Protein AF-A0A7S2UXN4-F1 (afdb_monomer_lite)

pLDDT: mean 75.41, std 18.81, range [36.0, 98.31]

Sequence (136 aa):
DRKCTDVLMLLVLLCCWGVMTYLGWEALERGKPEFLIYQPDYKGRACGYDSGVKDKPLLYYIDSSGTGVCLDKCPEETDLSQFICTEEEDGPTECNMEYKSVPIMGQCVFVEASVIKDFYFGYRAREHTGWFRIII

Foldseek 3Di:
DCVVVVVVVVVVVVVVVVVVVVVVVCCVVPPDCLCVQFPAALVRDGACPDPVRVLFQEWEAQALVRHTDGHNDADQDFAQPDFPDDDDPDDDDPTHTRAHFDDDSSYTHHPDVVVVCVSVVVVVVVVPVPDDDDDD

Radius of gyration: 22.88 Å; chains: 1; bounding box: 48×44×66 Å

Secondary structure (DSSP, 8-state):
--HHHHHHHHHHHHHHHHHHHHHHHHHHHH--GGGGTSPBPTTS-BTTTSTTTTT--EEEE-STTS-EEEESS--SS-EEEEE-----TTS---PPEE--EEEETTEEEE--HHHHHHHHHHHHHHHTTS------

Structure (mmCIF, N/CA/C/O backbone):
data_AF-A0A7S2UXN4-F1
#
_entry.id   AF-A0A7S2UXN4-F1
#
loop_
_atom_site.group_PDB
_atom_site.id
_atom_site.type_symbol
_atom_site.label_atom_id
_atom_site.label_alt_id
_atom_site.label_comp_id
_atom_site.label_asym_id
_atom_site.label_entity_id
_atom_site.label_seq_id
_atom_site.pdbx_PDB_ins_code
_atom_site.Cartn_x
_atom_site.Cartn_y
_atom_site.Cartn_z
_atom_site.occupancy
_atom_site.B_iso_or_equiv
_atom_site.auth_seq_id
_atom_site.auth_comp_id
_atom_site.auth_asym_id
_atom_site.auth_atom_id
_atom_site.pdbx_PDB_model_num
ATOM 1 N N . ASP A 1 1 ? 31.343 16.194 -37.777 1.00 54.94 1 ASP A N 1
ATOM 2 C CA . ASP A 1 1 ? 29.992 15.631 -37.977 1.00 54.94 1 ASP A CA 1
ATOM 3 C C . ASP A 1 1 ? 29.394 15.083 -36.693 1.00 54.94 1 ASP A C 1
ATOM 5 O O . ASP A 1 1 ? 30.036 14.282 -36.033 1.00 54.94 1 ASP A O 1
ATOM 9 N N . ARG A 1 2 ? 28.175 15.515 -36.335 1.00 64.75 2 ARG A N 1
ATOM 10 C CA . ARG A 1 2 ? 27.385 14.998 -35.192 1.00 64.75 2 ARG A CA 1
ATOM 11 C C . ARG A 1 2 ? 26.224 14.084 -35.628 1.00 64.75 2 ARG A C 1
ATOM 13 O O . ARG A 1 2 ? 25.420 13.672 -34.805 1.00 64.75 2 ARG A O 1
ATOM 20 N N . LYS A 1 3 ? 26.131 13.774 -36.926 1.00 60.31 3 LYS A N 1
ATOM 21 C CA . LYS A 1 3 ? 24.962 13.121 -37.538 1.00 60.31 3 LYS A CA 1
ATOM 22 C C . LYS A 1 3 ? 24.816 11.631 -37.193 1.00 60.31 3 LYS A C 1
ATOM 24 O O . LYS A 1 3 ? 23.698 11.137 -37.172 1.00 60.31 3 LYS A O 1
ATOM 29 N N . CYS A 1 4 ? 25.908 10.921 -36.891 1.00 69.25 4 CYS A N 1
ATOM 30 C CA . CYS A 1 4 ? 25.833 9.494 -36.537 1.00 69.25 4 CYS A CA 1
ATOM 31 C C . CYS A 1 4 ? 25.396 9.234 -35.088 1.00 69.25 4 CYS A C 1
ATOM 33 O O . CYS A 1 4 ? 24.775 8.211 -34.821 1.00 69.25 4 CYS A O 1
ATOM 35 N N . THR A 1 5 ? 25.696 10.135 -34.148 1.00 81.19 5 THR A N 1
ATOM 36 C CA . THR A 1 5 ? 25.330 9.942 -32.732 1.00 81.19 5 THR A CA 1
ATOM 37 C C . THR A 1 5 ? 23.828 10.115 -32.498 1.00 81.19 5 THR A C 1
ATOM 39 O O . THR A 1 5 ? 23.271 9.473 -31.613 1.00 81.19 5 THR A O 1
ATOM 42 N N . ASP A 1 6 ? 23.169 10.933 -33.320 1.00 86.44 6 ASP A N 1
ATOM 43 C CA . ASP A 1 6 ? 21.740 11.243 -33.208 1.00 86.44 6 ASP A CA 1
ATOM 44 C C . ASP A 1 6 ? 20.858 10.007 -33.475 1.00 86.44 6 ASP A C 1
ATOM 46 O O . ASP A 1 6 ? 19.973 9.672 -32.691 1.00 86.44 6 ASP A O 1
ATOM 50 N N . VAL A 1 7 ? 21.183 9.229 -34.517 1.00 89.81 7 VAL A N 1
ATOM 51 C CA . VAL A 1 7 ? 20.442 8.002 -34.871 1.00 89.81 7 VAL A CA 1
ATOM 52 C C . VAL A 1 7 ? 20.599 6.914 -33.806 1.00 89.81 7 VAL A C 1
ATOM 54 O O . VAL A 1 7 ? 19.625 6.251 -33.455 1.00 89.81 7 VAL A O 1
ATOM 57 N N . LEU A 1 8 ? 21.809 6.737 -33.262 1.00 88.88 8 LEU A N 1
ATOM 58 C CA . LEU A 1 8 ? 22.046 5.756 -32.201 1.00 88.88 8 LEU A CA 1
ATOM 59 C C . LEU A 1 8 ? 21.247 6.112 -30.941 1.00 88.88 8 LEU A C 1
ATOM 61 O O . LEU A 1 8 ? 20.603 5.242 -30.359 1.00 88.88 8 LEU A O 1
ATOM 65 N N . MET A 1 9 ? 21.240 7.388 -30.546 1.00 92.69 9 MET A N 1
ATOM 66 C CA . MET A 1 9 ? 20.482 7.846 -29.378 1.00 92.69 9 MET A CA 1
ATOM 67 C C . MET A 1 9 ? 18.968 7.731 -29.581 1.00 92.69 9 MET A C 1
ATOM 69 O O . MET A 1 9 ? 18.260 7.359 -28.646 1.00 92.69 9 MET A O 1
ATOM 73 N N . LEU A 1 10 ? 18.472 7.955 -30.801 1.00 93.94 10 LEU A N 1
ATOM 74 C CA . LEU A 1 10 ? 17.067 7.736 -31.143 1.00 93.94 10 LEU A CA 1
ATOM 75 C C . LEU A 1 10 ? 16.664 6.258 -31.008 1.00 93.94 10 LEU A C 1
ATOM 77 O O . LEU A 1 10 ? 15.606 5.967 -30.455 1.00 93.94 10 LEU A O 1
ATOM 81 N N . LEU A 1 11 ? 17.507 5.314 -31.442 1.00 94.94 11 LEU A N 1
ATOM 82 C CA . LEU A 1 11 ? 17.235 3.880 -31.269 1.00 94.94 11 LEU A CA 1
ATOM 83 C C . LEU A 1 11 ? 17.206 3.469 -29.794 1.00 94.94 11 LEU A C 1
ATOM 85 O O . LEU A 1 11 ? 16.318 2.723 -29.385 1.00 94.94 11 LEU A O 1
ATOM 89 N N . VAL A 1 12 ? 18.134 3.983 -28.982 1.00 96.31 12 VAL A N 1
ATOM 90 C CA . VAL A 1 12 ? 18.135 3.738 -27.531 1.00 96.31 12 VAL A CA 1
ATOM 91 C C . VAL A 1 12 ? 16.861 4.291 -26.890 1.00 96.31 12 VAL A C 1
ATOM 93 O O . VAL A 1 12 ? 16.237 3.598 -26.088 1.00 96.31 12 VAL A O 1
ATOM 96 N N . LEU A 1 13 ? 16.425 5.492 -27.281 1.00 96.50 13 LEU A N 1
ATOM 97 C CA . LEU A 1 13 ? 15.182 6.086 -26.787 1.00 96.50 13 LEU A CA 1
ATOM 98 C C . LEU A 1 13 ? 13.957 5.225 -27.132 1.00 96.50 13 LEU A C 1
ATOM 100 O O . LEU A 1 13 ? 13.124 4.977 -26.260 1.00 96.50 13 LEU A O 1
ATOM 104 N N . LEU A 1 14 ? 13.867 4.732 -28.372 1.00 97.69 14 LEU A N 1
ATOM 105 C CA . LEU A 1 14 ? 12.781 3.846 -28.801 1.00 97.69 14 LEU A CA 1
ATOM 106 C C . LEU A 1 14 ? 12.785 2.516 -28.040 1.00 97.69 14 LEU A C 1
ATOM 108 O O . LEU A 1 14 ? 11.724 2.054 -27.624 1.00 97.69 14 LEU A O 1
ATOM 112 N N . CYS A 1 15 ? 13.960 1.928 -27.798 1.00 97.94 15 CYS A N 1
ATOM 113 C CA . CYS A 1 15 ? 14.079 0.738 -26.956 1.00 97.94 15 CYS A CA 1
ATOM 114 C C . CYS A 1 15 ? 13.588 1.004 -25.527 1.00 97.94 15 CYS A C 1
ATOM 116 O O . CYS A 1 15 ? 12.800 0.220 -25.002 1.00 97.94 15 CYS A O 1
ATOM 118 N N . CYS A 1 16 ? 13.988 2.121 -24.911 1.00 98.00 16 CYS A N 1
ATOM 119 C CA . CYS A 1 16 ? 13.517 2.500 -23.576 1.00 98.00 16 CYS A CA 1
ATOM 120 C C . CYS A 1 16 ? 11.991 2.666 -23.532 1.00 98.00 16 CYS A C 1
ATOM 122 O O . CYS A 1 16 ? 11.344 2.158 -22.619 1.00 98.00 16 CYS A O 1
ATOM 124 N N . TRP A 1 17 ? 11.400 3.331 -24.528 1.00 98.31 17 TRP A N 1
ATOM 125 C CA . TRP A 1 17 ? 9.944 3.466 -24.636 1.00 98.31 17 TRP A CA 1
ATOM 126 C C . TRP A 1 17 ? 9.241 2.121 -24.809 1.00 98.31 17 TRP A C 1
ATOM 128 O O . TRP A 1 17 ? 8.220 1.881 -24.164 1.00 98.31 17 TRP A O 1
ATOM 138 N N . GLY A 1 18 ? 9.799 1.230 -25.631 1.00 98.12 18 GLY A N 1
ATOM 139 C CA . GLY A 1 18 ? 9.281 -0.123 -25.814 1.00 98.12 18 GLY A CA 1
ATOM 140 C C . GLY A 1 18 ? 9.253 -0.908 -24.503 1.00 98.12 18 GLY A C 1
ATOM 141 O O . GLY A 1 18 ? 8.214 -1.459 -24.146 1.00 98.12 18 GLY A O 1
ATOM 142 N N . VAL A 1 19 ? 10.353 -0.889 -23.742 1.00 98.06 19 VAL A N 1
ATOM 143 C CA . VAL A 1 19 ? 10.439 -1.568 -22.437 1.00 98.06 19 VAL A CA 1
ATOM 144 C C . VAL A 1 19 ? 9.444 -0.979 -21.435 1.00 98.06 19 VAL A C 1
ATOM 146 O O . VAL A 1 19 ? 8.715 -1.734 -20.799 1.00 98.06 19 VAL A O 1
ATOM 149 N N . MET A 1 20 ? 9.348 0.350 -21.322 1.00 97.62 20 MET A N 1
ATOM 150 C CA . MET A 1 20 ? 8.394 0.994 -20.407 1.00 97.62 20 MET A CA 1
ATOM 151 C C . MET A 1 20 ? 6.938 0.679 -20.769 1.00 97.62 20 MET A C 1
ATOM 153 O O . MET A 1 20 ? 6.123 0.436 -19.882 1.00 97.62 20 MET A O 1
ATOM 157 N N . THR A 1 21 ? 6.618 0.635 -22.064 1.00 97.75 21 THR A N 1
ATOM 158 C CA . THR A 1 21 ? 5.272 0.286 -22.543 1.00 97.75 21 THR A CA 1
ATOM 159 C C . THR A 1 21 ? 4.940 -1.172 -22.234 1.00 97.75 21 THR A C 1
ATOM 161 O O . THR A 1 21 ? 3.850 -1.460 -21.749 1.00 97.75 21 THR A O 1
ATOM 164 N N . TYR A 1 22 ? 5.889 -2.086 -22.454 1.00 97.69 22 TYR A N 1
ATOM 165 C CA . TYR A 1 22 ? 5.726 -3.504 -22.135 1.00 97.69 22 TYR A CA 1
ATOM 166 C C . TYR A 1 22 ? 5.516 -3.738 -20.633 1.00 97.69 22 TYR A C 1
ATOM 168 O O . TYR A 1 22 ? 4.588 -4.440 -20.242 1.00 97.69 22 TYR A O 1
ATOM 176 N N . LEU A 1 23 ? 6.330 -3.102 -19.783 1.00 96.50 23 LEU A N 1
ATOM 177 C CA . LEU A 1 23 ? 6.172 -3.186 -18.329 1.00 96.50 23 LEU A CA 1
ATOM 178 C C . LEU A 1 23 ? 4.833 -2.603 -17.866 1.00 96.50 23 LEU A C 1
ATOM 180 O O . LEU A 1 23 ? 4.189 -3.180 -16.995 1.00 96.50 23 LEU A O 1
ATOM 184 N N . GLY A 1 24 ? 4.397 -1.489 -18.461 1.00 95.06 24 GLY A N 1
ATOM 185 C CA . GLY A 1 24 ? 3.087 -0.905 -18.184 1.00 95.06 24 GLY A CA 1
ATOM 186 C C . GLY A 1 24 ? 1.937 -1.841 -18.558 1.00 95.06 24 GLY A C 1
ATOM 187 O O . GLY A 1 24 ? 0.985 -1.971 -17.796 1.00 95.06 24 GLY A O 1
ATOM 188 N N . TRP A 1 25 ? 2.043 -2.534 -19.693 1.00 95.88 25 TRP A N 1
ATOM 189 C CA . TRP A 1 25 ? 1.050 -3.514 -20.131 1.00 95.88 25 TRP A CA 1
ATOM 190 C C . TRP A 1 25 ? 0.968 -4.720 -19.187 1.00 95.88 25 TRP A C 1
ATOM 192 O O . TRP A 1 25 ? -0.111 -5.046 -18.700 1.00 95.88 25 TRP A O 1
ATOM 202 N N . GLU A 1 26 ? 2.107 -5.334 -18.858 1.00 95.50 26 GLU A N 1
ATOM 203 C CA . GLU A 1 26 ? 2.174 -6.452 -17.903 1.00 95.50 26 GLU A CA 1
ATOM 204 C C . GLU A 1 26 ? 1.631 -6.059 -16.519 1.00 95.50 26 GLU A C 1
ATOM 206 O O . GLU A 1 26 ? 0.914 -6.832 -15.880 1.00 95.50 26 GLU A O 1
ATOM 211 N N . ALA A 1 27 ? 1.911 -4.832 -16.067 1.00 91.00 27 ALA A N 1
ATOM 212 C CA . ALA A 1 27 ? 1.369 -4.305 -14.819 1.00 91.00 27 ALA A CA 1
ATOM 213 C C . ALA A 1 27 ? -0.156 -4.120 -14.861 1.00 91.00 27 ALA A C 1
ATOM 215 O O . ALA A 1 27 ? -0.802 -4.281 -13.831 1.00 91.00 27 ALA A O 1
ATOM 216 N N . LEU A 1 28 ? -0.742 -3.808 -16.019 1.00 90.19 28 LEU A N 1
ATOM 217 C CA . LEU A 1 28 ? -2.195 -3.690 -16.170 1.00 90.19 28 LEU A CA 1
ATOM 218 C C . LEU A 1 28 ? -2.890 -5.053 -16.269 1.00 90.19 28 LEU A C 1
ATOM 220 O O . LEU A 1 28 ? -3.978 -5.205 -15.725 1.00 90.19 28 LEU A O 1
ATOM 224 N N . GLU A 1 29 ? -2.283 -6.041 -16.931 1.00 93.56 29 GLU A N 1
ATOM 225 C CA . GLU A 1 29 ? -2.875 -7.381 -17.064 1.00 93.56 29 GLU A CA 1
ATOM 226 C C . GLU A 1 29 ? -2.796 -8.202 -15.774 1.00 93.56 29 GLU A C 1
ATOM 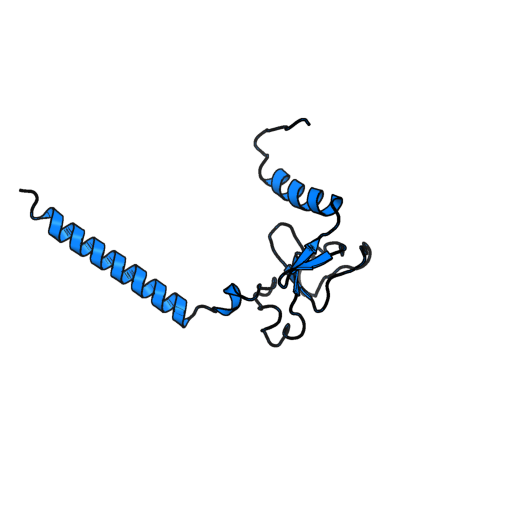228 O O . GLU A 1 29 ? -3.724 -8.944 -15.454 1.00 93.56 29 GLU A O 1
ATOM 233 N N . ARG A 1 30 ? -1.681 -8.099 -15.040 1.00 92.00 30 ARG A N 1
ATOM 234 C CA . ARG A 1 30 ? -1.447 -8.892 -13.821 1.00 92.00 30 ARG A CA 1
ATOM 235 C C . ARG A 1 30 ? -1.644 -8.109 -12.533 1.00 92.00 30 ARG A C 1
ATOM 237 O O . ARG A 1 30 ? -1.701 -8.710 -11.459 1.00 92.00 30 ARG A O 1
ATOM 244 N N . GLY A 1 31 ? -1.684 -6.784 -12.619 1.00 85.75 31 GLY A N 1
ATOM 245 C CA . GLY A 1 31 ? -1.929 -5.932 -11.469 1.00 85.75 31 GLY A CA 1
ATOM 246 C C . GLY A 1 31 ? -3.343 -6.121 -10.945 1.00 85.75 31 GLY A C 1
ATOM 247 O O . GLY A 1 31 ? -4.288 -6.320 -11.702 1.00 85.75 31 GLY A O 1
ATOM 248 N N . LYS A 1 32 ? -3.480 -6.036 -9.624 1.00 87.75 32 LYS A N 1
ATOM 249 C CA . LYS A 1 32 ? -4.772 -5.965 -8.946 1.00 87.75 32 LYS A CA 1
ATOM 250 C C . LYS A 1 32 ? -5.090 -4.488 -8.686 1.00 87.75 32 LYS A C 1
ATOM 252 O O . LYS A 1 32 ? -4.555 -3.935 -7.718 1.00 87.75 32 LYS A O 1
ATOM 257 N N . PRO A 1 33 ? -5.866 -3.804 -9.553 1.00 86.62 33 PRO A N 1
ATOM 258 C CA . PRO A 1 33 ? -6.184 -2.384 -9.379 1.00 86.62 33 PRO A CA 1
ATOM 259 C C . PRO A 1 33 ? -6.966 -2.113 -8.089 1.00 86.62 33 PRO A C 1
ATOM 261 O O . PRO A 1 33 ? -7.021 -0.977 -7.624 1.00 86.62 33 PRO A O 1
ATOM 264 N N . GLU A 1 34 ? -7.546 -3.148 -7.484 1.00 87.06 34 GLU A N 1
ATOM 265 C CA . GLU A 1 34 ? -8.311 -3.065 -6.249 1.00 87.06 34 GLU A CA 1
ATOM 266 C C . GLU A 1 34 ? -7.473 -2.550 -5.080 1.00 87.06 34 GLU A C 1
ATOM 268 O O . GLU A 1 34 ? -8.011 -1.838 -4.239 1.00 87.06 34 GLU A O 1
ATOM 273 N N . PHE A 1 35 ? -6.158 -2.798 -5.061 1.00 86.56 35 PHE A N 1
ATOM 274 C CA . PHE A 1 35 ? -5.273 -2.290 -4.007 1.00 86.56 35 PHE A CA 1
ATOM 275 C C . PHE A 1 35 ? -5.074 -0.767 -4.025 1.00 86.56 35 PHE A C 1
ATOM 277 O O . PHE A 1 35 ? -4.520 -0.206 -3.083 1.00 86.56 35 PHE A O 1
ATOM 284 N N . LEU A 1 36 ? -5.505 -0.080 -5.089 1.00 87.25 36 LEU A N 1
ATOM 285 C CA . LEU A 1 36 ? -5.493 1.385 -5.142 1.00 87.25 36 LEU A CA 1
ATOM 286 C C . LEU A 1 36 ? -6.666 2.000 -4.371 1.00 87.25 36 LEU A C 1
ATOM 288 O O . LEU A 1 36 ? -6.585 3.152 -3.951 1.00 87.25 36 LEU A O 1
ATOM 292 N N . ILE A 1 37 ? -7.760 1.250 -4.227 1.00 88.62 37 ILE A N 1
ATOM 293 C CA . ILE A 1 37 ? -9.003 1.706 -3.592 1.00 88.62 37 ILE A CA 1
ATOM 294 C C . ILE A 1 37 ? -9.138 1.078 -2.204 1.00 88.62 37 ILE A C 1
ATOM 296 O O . ILE A 1 37 ? -9.501 1.755 -1.245 1.00 88.62 37 ILE A O 1
ATOM 300 N N . TYR A 1 38 ? -8.832 -0.213 -2.108 1.00 89.94 38 TYR A N 1
ATOM 301 C CA . TYR A 1 38 ? -8.908 -1.011 -0.899 1.00 89.94 38 TYR A CA 1
ATOM 302 C C . TYR A 1 38 ? -7.520 -1.270 -0.351 1.00 89.94 38 TYR A C 1
ATOM 304 O O . TYR A 1 38 ? -6.567 -1.517 -1.087 1.00 89.94 38 TYR A O 1
ATOM 312 N N . GLN A 1 39 ? -7.414 -1.261 0.966 1.00 88.06 39 GLN A N 1
ATOM 313 C CA . GLN A 1 39 ? -6.127 -1.443 1.606 1.00 88.06 39 GLN A CA 1
ATOM 314 C C . GLN A 1 39 ? -5.854 -2.924 1.854 1.00 88.06 39 GLN A C 1
ATOM 316 O O . GLN A 1 39 ? -6.769 -3.650 2.263 1.00 88.06 39 GLN A O 1
ATOM 321 N N . PRO A 1 40 ? -4.625 -3.391 1.584 1.00 89.75 40 PRO A N 1
ATOM 322 C CA . PRO A 1 40 ? -4.255 -4.763 1.849 1.00 89.75 40 PRO A CA 1
ATOM 323 C C . PRO A 1 40 ? -4.028 -4.993 3.345 1.00 89.75 40 PRO A C 1
ATOM 325 O O . PRO A 1 40 ? -3.349 -4.229 4.026 1.00 89.75 40 PRO A O 1
ATOM 328 N N . AS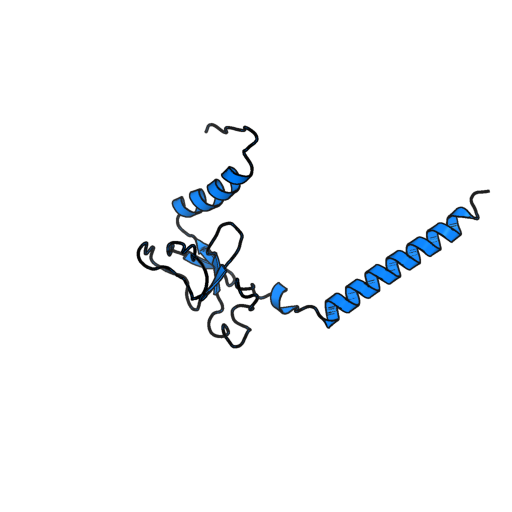P A 1 41 ? -4.572 -6.104 3.813 1.00 88.81 41 ASP A N 1
ATOM 329 C CA . ASP A 1 41 ? -4.259 -6.764 5.074 1.00 88.81 41 ASP A CA 1
ATOM 330 C C . ASP A 1 41 ? -2.810 -7.294 5.093 1.00 88.81 41 ASP A C 1
ATOM 332 O O . ASP A 1 41 ? -2.199 -7.469 4.034 1.00 88.81 41 ASP A O 1
ATOM 336 N N . TYR A 1 42 ? -2.292 -7.691 6.259 1.00 85.00 42 TYR A N 1
ATOM 337 C CA . TYR A 1 42 ? -0.986 -8.368 6.389 1.00 85.00 42 TYR A CA 1
ATOM 338 C C . TYR A 1 42 ? -0.870 -9.641 5.528 1.00 85.00 42 TYR A C 1
ATOM 340 O O . TYR A 1 42 ? 0.214 -10.011 5.084 1.00 85.00 42 TYR A O 1
ATOM 348 N N . LYS A 1 43 ? -2.009 -10.281 5.224 1.00 86.31 43 LYS A N 1
ATOM 349 C CA . LYS A 1 43 ? -2.124 -11.447 4.325 1.00 86.31 43 LYS A CA 1
ATOM 350 C C . LYS A 1 43 ? -2.278 -11.083 2.840 1.00 86.31 43 LYS A C 1
ATOM 352 O O . LYS A 1 43 ? -2.566 -11.958 2.026 1.00 86.31 43 LYS A O 1
ATOM 357 N N . GLY A 1 44 ? -2.146 -9.808 2.470 1.00 87.50 44 GLY A N 1
ATOM 358 C CA . GLY A 1 44 ? -2.301 -9.334 1.091 1.00 87.50 44 GLY A CA 1
ATOM 359 C C . GLY A 1 44 ? -3.735 -9.421 0.559 1.00 87.50 44 GLY A C 1
ATOM 360 O O . GLY A 1 44 ? -3.935 -9.544 -0.649 1.00 87.50 44 GLY A O 1
ATOM 361 N N . ARG A 1 45 ? -4.728 -9.399 1.455 1.00 90.38 45 ARG A N 1
ATOM 362 C CA . ARG A 1 45 ? -6.157 -9.432 1.114 1.00 90.38 45 ARG A CA 1
ATOM 363 C C . ARG A 1 45 ? -6.730 -8.023 1.158 1.00 90.38 45 ARG A C 1
ATOM 365 O O . ARG A 1 45 ? -6.461 -7.301 2.109 1.00 90.38 45 ARG A O 1
ATOM 372 N N . ALA A 1 46 ? -7.523 -7.632 0.174 1.00 92.12 46 ALA A N 1
ATOM 373 C CA . ALA A 1 46 ? -8.175 -6.330 0.139 1.00 92.12 46 ALA A CA 1
ATOM 374 C C . ALA A 1 46 ? -9.388 -6.300 1.087 1.00 92.12 46 ALA A C 1
ATOM 376 O O . ALA A 1 46 ? -10.373 -7.016 0.864 1.00 92.12 46 ALA A O 1
ATOM 377 N N . CYS A 1 47 ? -9.324 -5.466 2.133 1.00 91.38 47 CYS A N 1
ATOM 378 C CA . CYS A 1 47 ? -10.408 -5.305 3.107 1.00 91.38 47 CYS A CA 1
ATOM 379 C C . CYS A 1 47 ? -11.714 -4.876 2.421 1.00 91.38 47 CYS A C 1
ATOM 381 O O . CYS A 1 47 ? -11.722 -3.946 1.615 1.00 91.38 47 CYS A O 1
ATOM 383 N N . GLY A 1 48 ? -12.823 -5.557 2.718 1.00 90.56 48 GLY A N 1
ATOM 384 C CA . GLY A 1 48 ? -14.135 -5.288 2.120 1.00 90.56 48 GLY A CA 1
ATOM 385 C C . GLY A 1 48 ? -14.340 -5.831 0.698 1.00 90.56 48 GLY A C 1
ATOM 386 O O . GLY A 1 48 ? -15.416 -5.638 0.130 1.00 90.56 48 GLY A O 1
ATOM 387 N N . TYR A 1 49 ? -13.349 -6.516 0.116 1.00 92.00 49 TYR A N 1
ATOM 388 C CA . TYR A 1 49 ? -13.419 -7.042 -1.254 1.00 92.00 49 TYR A CA 1
ATOM 389 C C . TYR A 1 49 ? -13.214 -8.559 -1.318 1.00 92.00 49 TYR A C 1
ATOM 391 O O . TYR A 1 49 ? -14.069 -9.278 -1.843 1.00 92.00 49 TYR A O 1
ATOM 399 N N . ASP A 1 50 ? -12.112 -9.061 -0.756 1.00 90.94 50 ASP A N 1
ATOM 400 C CA . ASP A 1 50 ? -11.788 -10.488 -0.805 1.00 90.94 50 ASP A CA 1
ATOM 401 C C . ASP A 1 50 ? -12.761 -11.327 0.034 1.00 90.94 50 ASP A C 1
ATOM 403 O O . ASP A 1 50 ? -13.214 -10.910 1.097 1.00 90.94 50 ASP A O 1
ATOM 407 N N . SER A 1 51 ? -13.056 -12.558 -0.398 1.00 89.69 51 SER A N 1
ATOM 408 C CA . SER A 1 51 ? -14.112 -13.398 0.198 1.00 89.69 51 SER A CA 1
ATOM 409 C C . SER A 1 51 ? -13.952 -13.671 1.699 1.00 89.69 51 SER A C 1
ATOM 411 O O . SER A 1 51 ? -14.947 -13.891 2.377 1.00 89.69 51 SER A O 1
ATOM 413 N N . GLY A 1 52 ? -12.722 -13.660 2.224 1.00 86.44 52 GLY A N 1
ATOM 414 C CA . GLY A 1 52 ? -12.440 -13.862 3.652 1.00 86.44 52 GLY A CA 1
ATOM 415 C C . GLY A 1 52 ? -12.483 -12.592 4.510 1.00 86.44 52 GLY A C 1
ATOM 416 O O . GLY A 1 52 ? -12.392 -12.688 5.730 1.00 86.44 52 GLY A O 1
ATOM 417 N N . VAL A 1 53 ? -12.579 -11.414 3.889 1.00 89.88 53 VAL A N 1
ATOM 418 C CA . VAL A 1 53 ? -12.584 -10.097 4.554 1.00 89.88 53 VAL A CA 1
ATOM 419 C C . VAL A 1 53 ? -13.653 -9.171 3.966 1.00 89.88 53 VAL A C 1
ATOM 421 O O . VAL A 1 53 ? -13.594 -7.957 4.132 1.00 89.88 53 VAL A O 1
ATOM 424 N N . LYS A 1 54 ? -14.648 -9.736 3.279 1.00 91.12 54 LYS A N 1
ATOM 425 C CA . LYS A 1 54 ? -15.691 -8.978 2.584 1.00 91.12 54 LYS A CA 1
ATOM 426 C C . LYS A 1 54 ? -16.5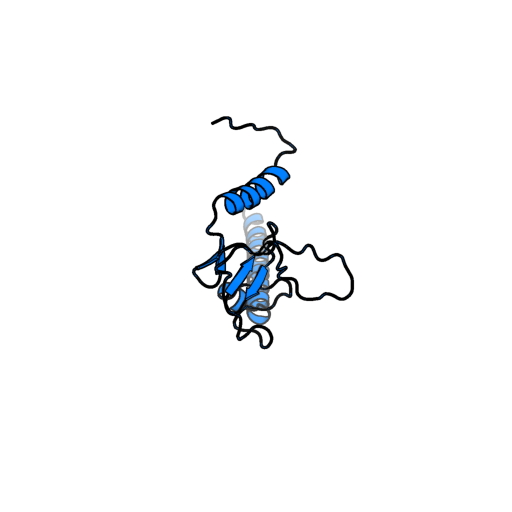78 -8.195 3.548 1.00 91.12 54 LYS A C 1
ATOM 428 O O . LYS A 1 54 ? -16.964 -7.072 3.247 1.00 91.12 54 LYS A O 1
ATOM 433 N N . ASP A 1 55 ? -16.847 -8.774 4.712 1.00 92.31 55 ASP A N 1
ATOM 434 C CA . ASP A 1 55 ? -17.643 -8.136 5.763 1.00 92.31 55 ASP A CA 1
ATOM 435 C C . ASP A 1 55 ? -16.830 -7.111 6.577 1.00 92.31 55 ASP A C 1
ATOM 437 O O . ASP A 1 55 ? -17.420 -6.273 7.254 1.00 92.31 55 ASP A O 1
ATOM 441 N N . LYS A 1 56 ? -15.495 -7.110 6.402 1.00 92.00 56 LYS A N 1
ATOM 442 C CA . LYS A 1 56 ? -14.493 -6.334 7.148 1.00 92.00 56 LYS A CA 1
ATOM 443 C C . LYS A 1 56 ? -13.893 -5.201 6.297 1.00 92.00 56 LYS A C 1
ATOM 445 O O . LYS A 1 56 ? -12.784 -5.363 5.780 1.00 92.00 56 LYS A O 1
ATOM 450 N N . PRO A 1 57 ? -14.585 -4.065 6.091 1.00 91.81 57 PRO A N 1
ATOM 451 C CA . PRO A 1 57 ? -14.130 -3.011 5.185 1.00 91.81 57 PRO A CA 1
ATOM 452 C C . PRO A 1 57 ? -13.080 -2.065 5.782 1.00 91.81 57 PRO A C 1
ATOM 454 O O . PRO A 1 57 ? -12.569 -1.220 5.051 1.00 91.81 57 PRO A O 1
ATOM 457 N N . LEU A 1 58 ? -12.789 -2.141 7.084 1.00 90.81 58 LEU A N 1
ATOM 458 C CA . LEU A 1 58 ? -11.916 -1.184 7.768 1.00 90.81 58 LEU A CA 1
ATOM 459 C C . LEU A 1 58 ? -10.520 -1.769 7.970 1.00 90.81 58 LEU A C 1
ATOM 461 O O . LEU A 1 58 ? -10.407 -2.874 8.481 1.00 90.81 58 LEU A O 1
ATOM 465 N N . LEU A 1 59 ? -9.460 -1.029 7.644 1.00 89.75 59 LEU A N 1
ATOM 466 C CA . LEU A 1 59 ? -8.091 -1.418 8.002 1.00 89.75 59 LEU A CA 1
ATOM 467 C C . LEU A 1 59 ? -7.688 -0.817 9.355 1.00 89.75 59 LEU A C 1
ATOM 469 O O . LEU A 1 59 ? -7.738 0.399 9.534 1.00 89.75 59 LEU A O 1
ATOM 473 N N . TYR A 1 60 ? -7.227 -1.650 10.284 1.00 87.12 60 TYR A N 1
ATOM 474 C CA . TYR A 1 60 ? -6.617 -1.234 11.546 1.00 87.12 60 TYR A CA 1
ATOM 475 C C . TYR A 1 60 ? -5.124 -1.541 11.536 1.00 87.12 60 TYR A C 1
ATOM 477 O O . TYR A 1 60 ? -4.737 -2.689 11.341 1.00 87.12 60 TYR A O 1
ATOM 485 N N . TYR A 1 61 ? -4.279 -0.535 11.750 1.00 84.06 61 TYR A N 1
ATOM 486 C CA . TYR A 1 61 ? -2.831 -0.729 11.789 1.00 84.06 61 TYR A CA 1
ATOM 487 C C . TYR A 1 61 ? -2.410 -1.386 13.098 1.00 84.06 61 TYR A C 1
ATOM 489 O O . TYR A 1 61 ? -2.672 -0.857 14.175 1.00 84.06 61 TYR A O 1
ATOM 497 N N . ILE A 1 62 ? -1.741 -2.531 12.995 1.00 77.38 62 ILE A N 1
ATOM 498 C CA . ILE A 1 62 ? -1.188 -3.224 14.154 1.00 77.38 62 ILE A CA 1
ATOM 499 C C . ILE A 1 62 ? 0.074 -2.493 14.581 1.00 77.38 62 ILE A C 1
ATOM 501 O O . ILE A 1 62 ? 0.235 -2.205 15.759 1.00 77.38 62 ILE A O 1
ATOM 505 N N . ASP A 1 63 ? 0.966 -2.181 13.642 1.00 71.62 63 ASP A N 1
ATOM 506 C CA . ASP A 1 63 ? 2.321 -1.742 13.945 1.00 71.62 63 ASP A CA 1
ATOM 507 C C . ASP A 1 63 ? 2.749 -0.479 13.181 1.00 71.62 63 ASP A C 1
ATOM 509 O O . ASP A 1 63 ? 2.080 0.022 12.275 1.00 71.62 63 ASP A O 1
ATOM 513 N N . SER A 1 64 ? 3.923 0.037 13.551 1.00 68.25 64 SER A N 1
ATOM 514 C CA . SER A 1 64 ? 4.551 1.169 12.859 1.00 68.25 64 SER A CA 1
ATOM 515 C C . SER A 1 64 ? 5.167 0.804 11.507 1.00 68.25 64 SER A C 1
ATOM 517 O O . SER A 1 64 ? 5.595 1.705 10.788 1.00 68.25 64 SER A O 1
ATOM 519 N N . SER A 1 65 ? 5.208 -0.482 11.132 1.00 71.50 65 SER A N 1
ATOM 520 C CA . SER A 1 65 ? 5.653 -0.890 9.794 1.00 71.50 65 SER A CA 1
ATOM 521 C C . SER A 1 65 ? 4.588 -0.651 8.720 1.00 71.50 65 SER A C 1
ATOM 523 O O . SER A 1 65 ? 4.897 -0.722 7.532 1.00 71.50 65 SER A O 1
ATOM 525 N N . GLY A 1 66 ? 3.363 -0.298 9.127 1.00 74.56 66 GLY A N 1
ATOM 526 C CA . GLY A 1 66 ? 2.233 -0.106 8.223 1.00 74.56 66 GLY A CA 1
ATOM 527 C C . GLY A 1 66 ? 1.477 -1.403 7.945 1.00 74.56 66 GLY A C 1
ATOM 528 O O . GLY A 1 66 ? 0.675 -1.448 7.013 1.00 74.56 66 GLY A O 1
ATOM 529 N N . THR A 1 67 ? 1.706 -2.442 8.748 1.00 81.88 67 THR A N 1
ATOM 530 C CA . THR A 1 67 ? 0.965 -3.697 8.680 1.00 81.88 67 THR A CA 1
ATOM 531 C C . THR A 1 67 ? -0.363 -3.534 9.416 1.00 81.88 67 THR A C 1
ATOM 533 O O . THR A 1 67 ? -0.406 -3.028 10.539 1.00 81.88 67 THR A O 1
ATOM 536 N N . GLY A 1 68 ? -1.467 -3.941 8.790 1.00 85.94 68 GLY A N 1
ATOM 537 C CA . GLY A 1 68 ? -2.804 -3.804 9.366 1.00 85.94 68 GLY A CA 1
ATOM 538 C C . GLY A 1 68 ? -3.672 -5.042 9.194 1.00 85.94 68 GLY A C 1
ATOM 539 O O . GLY A 1 68 ? -3.329 -5.913 8.402 1.00 85.94 68 GLY A O 1
ATOM 540 N N . VAL A 1 69 ? -4.774 -5.090 9.951 1.00 88.19 69 VAL A N 1
ATOM 541 C CA . VAL A 1 69 ? -5.822 -6.123 9.928 1.00 88.19 69 VAL A CA 1
ATOM 542 C C . VAL A 1 69 ? -7.140 -5.537 9.454 1.00 88.19 69 VAL A C 1
ATOM 544 O O . VAL A 1 69 ? -7.514 -4.437 9.860 1.00 88.19 69 VAL A O 1
ATOM 547 N N . CYS A 1 70 ? -7.880 -6.288 8.640 1.00 90.44 70 CYS A N 1
ATOM 548 C CA . CYS A 1 70 ? -9.255 -5.931 8.303 1.00 90.44 70 CYS A CA 1
ATOM 549 C C . CYS A 1 70 ? -10.208 -6.177 9.488 1.00 90.44 70 CYS A C 1
ATOM 551 O O . CYS A 1 70 ? -10.255 -7.282 10.036 1.00 90.44 70 CYS A O 1
ATOM 553 N N . LEU A 1 71 ? -11.030 -5.187 9.828 1.00 89.12 71 LEU A N 1
ATOM 554 C CA . LEU A 1 71 ? -12.051 -5.225 10.872 1.00 89.12 71 LEU A CA 1
ATOM 555 C C . LEU A 1 71 ? -13.425 -4.815 10.327 1.00 89.12 71 LEU A C 1
ATOM 557 O O . LEU A 1 71 ? -13.540 -4.056 9.362 1.00 89.12 71 LEU A O 1
ATOM 561 N N . ASP A 1 72 ? -14.475 -5.300 10.989 1.00 90.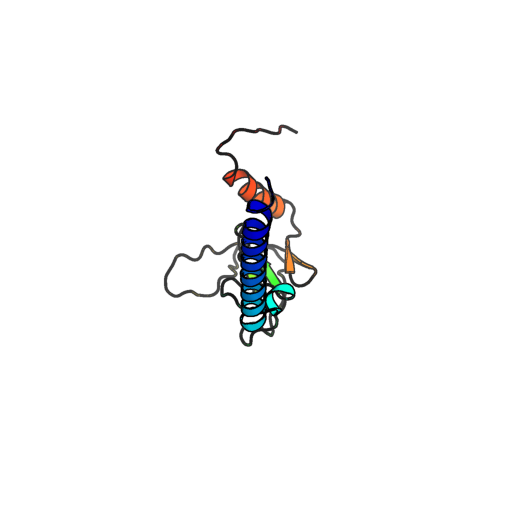00 72 ASP A N 1
ATOM 562 C CA . ASP A 1 72 ? -15.860 -4.896 10.721 1.00 90.00 72 ASP A CA 1
ATOM 563 C C . ASP A 1 72 ? -16.160 -3.517 11.334 1.00 90.00 72 ASP A C 1
ATOM 565 O O . ASP A 1 72 ? -16.855 -2.687 10.746 1.00 90.00 72 ASP A O 1
ATOM 569 N N . LYS A 1 73 ? -15.612 -3.256 12.528 1.00 88.88 73 LYS A N 1
ATOM 570 C CA . LYS A 1 73 ? -15.813 -2.027 13.301 1.00 88.88 73 LYS A CA 1
ATOM 571 C C . LYS A 1 73 ? -14.518 -1.636 14.015 1.00 88.88 73 LYS A C 1
ATOM 573 O O . LYS A 1 73 ? -13.802 -2.507 14.498 1.00 88.88 73 LYS A O 1
ATOM 578 N N . CYS A 1 74 ? -14.237 -0.335 14.092 1.00 86.94 74 CYS A N 1
ATOM 579 C CA . CYS A 1 74 ? -13.107 0.167 14.870 1.00 86.94 74 CYS A CA 1
ATOM 580 C C . CYS A 1 74 ? -13.381 0.076 16.383 1.00 86.94 74 CYS A C 1
ATOM 582 O O . CYS A 1 74 ? -14.519 0.328 16.801 1.00 86.94 74 CYS A O 1
ATOM 584 N N . PRO A 1 75 ? -12.358 -0.216 17.200 1.00 84.81 75 PRO A N 1
ATOM 585 C CA . PRO A 1 75 ? -12.461 -0.169 18.655 1.00 84.81 75 PRO A CA 1
ATOM 586 C C . PRO A 1 75 ? -12.841 1.211 19.185 1.00 84.81 75 PRO A C 1
ATOM 588 O O . PRO A 1 75 ? -12.170 2.206 18.911 1.00 84.81 75 PRO A O 1
ATOM 591 N N . GLU A 1 76 ? -13.898 1.266 19.993 1.00 82.75 76 GLU A N 1
ATOM 592 C CA . GLU A 1 76 ? -14.350 2.499 20.657 1.00 82.75 76 GLU A CA 1
ATOM 593 C C . GLU A 1 76 ? -13.680 2.721 22.020 1.00 82.75 76 GLU A C 1
ATOM 595 O O . GLU A 1 76 ? -13.617 3.859 22.505 1.00 82.75 76 GLU A O 1
ATOM 600 N N . GLU A 1 77 ? -13.164 1.649 22.617 1.00 76.88 77 GLU A N 1
ATOM 601 C CA . GLU A 1 77 ? -12.502 1.639 23.916 1.00 76.88 77 GLU A CA 1
ATOM 602 C C . GLU A 1 77 ? -11.062 1.145 23.772 1.00 76.88 77 GLU A C 1
ATOM 604 O O . GLU A 1 77 ? -10.734 0.392 22.857 1.00 76.88 77 GLU A O 1
ATOM 609 N N . THR A 1 78 ? -10.197 1.625 24.663 1.00 72.81 78 THR A N 1
ATOM 610 C CA . THR A 1 78 ? -8.817 1.154 24.759 1.00 72.81 78 THR A CA 1
ATOM 611 C C . THR A 1 78 ? -8.808 -0.014 25.736 1.00 72.81 78 THR A C 1
ATOM 613 O O . THR A 1 78 ? -8.906 0.206 26.945 1.00 72.81 78 THR A O 1
ATOM 616 N N . ASP A 1 79 ? -8.709 -1.239 25.226 1.00 66.38 79 ASP A N 1
ATOM 617 C CA . ASP A 1 79 ? -8.582 -2.438 26.051 1.00 66.38 79 ASP A CA 1
ATOM 618 C C . ASP A 1 79 ? -7.169 -3.014 25.902 1.00 66.38 79 ASP A C 1
ATOM 620 O O . ASP A 1 79 ? -6.776 -3.555 24.872 1.00 66.38 79 ASP A O 1
ATOM 624 N N . LEU A 1 80 ? -6.377 -2.881 26.967 1.00 64.38 80 LEU A N 1
ATOM 625 C CA . LEU A 1 80 ? -5.002 -3.388 27.016 1.00 64.38 80 LEU A CA 1
ATOM 626 C C . LEU A 1 80 ? -4.947 -4.903 27.281 1.00 64.38 80 LEU A C 1
ATOM 628 O O . LEU A 1 80 ? -3.859 -5.474 27.341 1.00 64.38 80 LEU A O 1
ATOM 632 N N . SER A 1 81 ? -6.100 -5.541 27.506 1.00 54.72 81 SER A N 1
ATOM 633 C CA . SER A 1 81 ? -6.228 -6.977 27.756 1.00 54.72 81 SER A CA 1
ATOM 634 C C . SER A 1 81 ? -6.707 -7.762 26.534 1.00 54.72 81 SER A C 1
ATOM 636 O O . SER A 1 81 ? -6.490 -8.976 26.478 1.00 54.72 81 SER A O 1
ATOM 638 N N . GLN A 1 82 ? -7.309 -7.086 25.548 1.00 55.12 82 GLN A N 1
ATOM 639 C CA . GLN A 1 82 ? -7.683 -7.682 24.271 1.00 55.12 82 GLN A CA 1
ATOM 640 C C . GLN A 1 82 ? -6.578 -7.474 23.239 1.00 55.12 82 GLN A C 1
ATOM 642 O O . GLN A 1 82 ? -6.096 -6.373 22.979 1.00 55.12 82 GLN A O 1
ATOM 647 N N . PHE A 1 83 ? -6.155 -8.593 22.667 1.00 58.56 83 PHE A N 1
ATOM 648 C CA . PHE A 1 83 ? -5.146 -8.649 21.629 1.00 58.56 83 PHE A CA 1
ATOM 649 C C . PHE A 1 83 ? -5.858 -8.921 20.307 1.00 58.56 83 PHE A C 1
ATOM 651 O O . PHE A 1 83 ? -6.408 -10.010 20.123 1.00 58.56 83 PHE A O 1
ATOM 658 N N . ILE A 1 84 ? -5.833 -7.966 19.370 1.00 60.88 84 ILE A N 1
ATOM 659 C CA . ILE A 1 84 ? -6.250 -8.229 17.986 1.00 60.88 84 ILE A CA 1
ATOM 660 C C . ILE A 1 84 ? -5.121 -9.020 17.320 1.00 60.88 84 ILE A C 1
ATOM 662 O O . ILE A 1 84 ? -4.282 -8.494 16.595 1.00 60.88 84 ILE A O 1
ATOM 666 N N . CYS A 1 85 ? -5.086 -10.310 17.621 1.00 60.34 85 CYS A N 1
ATOM 667 C CA . CYS A 1 85 ? -4.213 -11.288 17.004 1.00 60.34 85 CYS A CA 1
ATOM 668 C C . CYS A 1 85 ? -5.100 -12.314 16.313 1.00 60.34 85 CYS A C 1
ATOM 670 O O . CYS A 1 85 ? -6.010 -12.861 16.932 1.00 60.34 85 CYS A O 1
ATOM 672 N N . THR A 1 86 ? -4.854 -12.590 15.030 1.00 54.94 86 THR A N 1
ATOM 673 C CA . THR A 1 86 ? -5.399 -13.811 14.428 1.00 54.94 86 THR A CA 1
ATOM 674 C C . THR A 1 86 ? -4.289 -14.676 13.857 1.00 54.94 86 THR A C 1
ATOM 676 O O . THR A 1 86 ? -3.491 -14.249 13.022 1.00 54.94 86 THR A O 1
ATOM 679 N N . GLU A 1 87 ? -4.315 -15.887 14.403 1.00 56.03 87 GLU A N 1
ATOM 680 C CA . GLU A 1 87 ? -3.455 -17.061 14.331 1.00 56.03 87 GLU A CA 1
ATOM 681 C C . GLU A 1 87 ? -2.547 -17.181 13.094 1.00 56.03 87 GLU A C 1
ATOM 683 O O . GLU A 1 87 ? -2.999 -17.211 11.942 1.00 56.03 87 GLU A O 1
ATOM 688 N N . GLU A 1 88 ? -1.252 -17.333 13.379 1.00 50.78 88 GLU A N 1
ATOM 689 C CA . GLU A 1 88 ? -0.319 -18.144 12.599 1.00 50.78 88 GLU A CA 1
ATOM 690 C C . GLU A 1 88 ? 0.238 -19.239 13.519 1.00 50.78 88 GLU A C 1
ATOM 692 O O . GLU A 1 88 ? 0.618 -18.971 14.657 1.00 50.78 88 GLU A O 1
ATOM 697 N N . GLU A 1 89 ? 0.256 -20.477 13.023 1.00 55.34 89 GLU A N 1
ATOM 698 C CA . GLU A 1 89 ? 0.648 -21.693 13.751 1.00 55.34 89 GLU A CA 1
ATOM 699 C C . GLU A 1 89 ? 2.138 -21.754 14.160 1.00 55.34 89 GLU A C 1
ATOM 701 O O . GLU A 1 89 ? 2.527 -22.741 14.776 1.00 55.34 89 GLU A O 1
ATOM 706 N N . ASP A 1 90 ? 2.988 -20.758 13.861 1.00 52.25 90 ASP A N 1
ATOM 707 C CA . ASP A 1 90 ? 4.449 -20.969 13.932 1.00 52.25 90 ASP A CA 1
ATOM 708 C C . ASP A 1 90 ? 5.322 -19.728 14.264 1.00 52.25 90 ASP A C 1
ATOM 710 O O . ASP A 1 90 ? 6.396 -19.534 13.692 1.00 52.25 90 ASP A O 1
ATOM 714 N N . GLY A 1 91 ? 4.927 -18.863 15.212 1.00 47.22 91 GLY A N 1
ATOM 715 C CA . GLY A 1 91 ? 5.838 -17.807 15.695 1.00 47.22 91 GLY A CA 1
ATOM 716 C C . GLY A 1 91 ? 5.277 -16.854 16.757 1.00 47.22 91 GLY A C 1
ATOM 717 O O . GLY A 1 91 ? 4.066 -16.815 16.966 1.00 47.22 91 GLY A O 1
ATOM 718 N N . PRO A 1 92 ? 6.136 -16.079 17.461 1.00 38.50 92 PRO A N 1
ATOM 719 C CA . PRO A 1 92 ? 5.680 -15.111 18.450 1.00 38.50 92 PRO A CA 1
ATOM 720 C C . PRO A 1 92 ? 4.950 -13.967 17.738 1.00 38.50 92 PRO A C 1
ATOM 722 O O . PRO A 1 92 ? 5.569 -13.094 17.136 1.00 38.50 92 PRO A O 1
ATOM 725 N N . THR A 1 93 ? 3.623 -13.978 17.805 1.00 52.06 93 THR A N 1
ATOM 726 C CA . THR A 1 93 ? 2.773 -12.854 17.413 1.00 52.06 93 THR A CA 1
ATOM 727 C C . THR A 1 93 ? 3.078 -11.653 18.307 1.00 52.06 93 THR A C 1
ATOM 729 O O . THR A 1 93 ? 2.767 -11.677 19.500 1.00 52.06 93 THR A O 1
ATOM 732 N N . GLU A 1 94 ? 3.663 -10.590 17.750 1.00 47.28 94 GLU A N 1
ATOM 733 C CA . GLU A 1 94 ? 3.606 -9.267 18.378 1.00 47.28 94 GLU A CA 1
ATOM 734 C C . GLU A 1 94 ? 2.157 -8.774 18.300 1.00 47.28 94 GLU A C 1
ATOM 736 O O . GLU A 1 94 ? 1.706 -8.200 17.312 1.00 47.28 94 GLU A O 1
ATOM 741 N N . CYS A 1 95 ? 1.398 -9.078 19.348 1.00 54.03 95 CYS A N 1
ATOM 742 C CA . CYS A 1 95 ? 0.058 -8.559 19.536 1.00 54.03 95 CYS A CA 1
ATOM 743 C C . CYS A 1 95 ? 0.142 -7.126 20.053 1.00 54.03 95 CYS A C 1
ATOM 745 O O . CYS A 1 95 ? 0.648 -6.898 21.153 1.00 54.03 95 CYS A O 1
ATOM 747 N N . ASN A 1 96 ? -0.376 -6.166 19.286 1.00 57.03 96 ASN A N 1
ATOM 748 C CA . ASN A 1 96 ? -0.509 -4.800 19.776 1.00 57.03 96 ASN A CA 1
ATOM 749 C C . ASN A 1 96 ? -1.839 -4.599 20.502 1.00 57.03 96 ASN A C 1
ATOM 751 O O . ASN A 1 96 ? -2.840 -5.260 20.218 1.00 57.03 96 ASN A O 1
ATOM 755 N N . MET A 1 97 ? -1.791 -3.704 21.486 1.00 59.56 97 MET A N 1
ATOM 756 C CA . MET A 1 97 ? -2.924 -3.343 22.330 1.00 59.56 97 MET A CA 1
ATOM 757 C C . MET A 1 97 ? -4.033 -2.713 21.479 1.00 59.56 97 MET A C 1
ATOM 759 O O . MET A 1 97 ? -3.764 -1.995 20.509 1.00 59.56 97 MET A O 1
ATOM 763 N N . GLU A 1 98 ? -5.283 -2.995 21.830 1.00 71.19 98 GLU A N 1
ATOM 764 C CA . GLU A 1 98 ? -6.436 -2.400 21.173 1.00 71.19 98 GLU A CA 1
ATOM 765 C C . GLU A 1 98 ? -6.566 -0.943 21.625 1.00 71.19 98 GLU A C 1
ATOM 767 O O . GLU A 1 98 ? -6.810 -0.647 22.796 1.00 71.19 98 GLU A O 1
ATOM 772 N N . TYR A 1 99 ? -6.342 -0.011 20.700 1.00 73.12 99 TYR A N 1
ATOM 773 C CA . TYR A 1 99 ? -6.442 1.415 20.977 1.00 73.12 99 TYR A CA 1
ATOM 774 C C . TYR A 1 99 ? -7.720 1.979 20.389 1.00 73.12 99 TYR A C 1
ATOM 776 O O . TYR A 1 99 ? -8.070 1.708 19.237 1.00 73.12 99 TYR A O 1
ATOM 784 N N . LYS A 1 100 ? -8.349 2.880 21.143 1.00 83.19 100 LYS A N 1
ATOM 785 C CA . LYS A 1 100 ? -9.485 3.651 20.658 1.00 83.19 100 LYS A CA 1
ATOM 786 C C . LYS A 1 100 ? -9.188 4.309 19.309 1.00 83.19 100 LYS A C 1
ATOM 788 O O . LYS A 1 100 ? -8.280 5.140 19.170 1.00 83.19 100 LYS A O 1
ATOM 793 N N . SER A 1 101 ? -10.013 3.986 18.322 1.00 84.25 101 SER A N 1
ATOM 794 C CA . SER A 1 101 ? -9.877 4.473 16.957 1.00 84.25 101 SER A CA 1
ATOM 795 C C . SER A 1 101 ? -11.227 4.826 16.341 1.00 84.25 101 SER A C 1
ATOM 797 O O . SER A 1 101 ? -12.285 4.365 16.765 1.00 84.25 101 SER A O 1
ATOM 799 N N . VAL A 1 102 ? -11.198 5.707 15.345 1.00 86.62 102 VAL A N 1
ATOM 800 C CA . VAL A 1 102 ? -12.389 6.145 14.610 1.00 86.62 102 VAL A CA 1
ATOM 801 C C . VAL A 1 102 ? -12.265 5.784 13.137 1.00 86.62 102 VAL A C 1
ATOM 803 O O . VAL A 1 102 ? -11.172 5.901 12.574 1.00 86.62 102 VAL A O 1
ATOM 806 N N . PRO A 1 103 ? -13.368 5.371 12.493 1.00 88.38 103 PRO A N 1
ATOM 807 C CA . PRO A 1 103 ? -13.359 5.072 11.074 1.00 88.38 103 PRO A CA 1
ATOM 808 C C . PRO A 1 103 ? -13.258 6.369 10.262 1.00 88.38 103 PRO A C 1
ATOM 810 O O . PRO A 1 103 ? -14.138 7.229 10.323 1.00 88.38 103 PRO A O 1
ATOM 813 N N . ILE A 1 104 ? -12.197 6.502 9.469 1.00 86.38 104 ILE A N 1
ATOM 814 C CA . ILE A 1 104 ? -11.984 7.592 8.513 1.00 86.38 104 ILE A CA 1
ATOM 815 C C . ILE A 1 104 ? -11.547 6.964 7.189 1.00 86.38 104 ILE A C 1
ATOM 817 O O . ILE A 1 104 ? -10.537 6.276 7.133 1.00 86.38 104 ILE A O 1
ATOM 821 N N . MET A 1 105 ? -12.317 7.191 6.119 1.00 84.81 105 MET A N 1
ATOM 822 C CA . MET A 1 105 ? -11.992 6.738 4.753 1.00 84.81 105 MET A CA 1
ATOM 823 C C . MET A 1 105 ? -11.597 5.248 4.638 1.00 84.81 105 MET A C 1
ATOM 825 O O . MET A 1 105 ? -10.656 4.907 3.932 1.00 84.81 105 MET A O 1
ATOM 829 N N . GLY A 1 106 ? -12.311 4.350 5.326 1.00 83.31 106 GLY A N 1
ATOM 830 C CA . GLY A 1 106 ? -12.018 2.908 5.268 1.00 83.31 106 GLY A CA 1
ATOM 831 C C . GLY A 1 106 ? -10.855 2.457 6.161 1.00 83.31 106 GLY A C 1
ATOM 832 O O . GLY A 1 106 ? -10.416 1.317 6.063 1.00 83.31 106 GLY A O 1
ATOM 833 N N . GLN A 1 107 ? -10.365 3.324 7.047 1.00 88.06 107 GLN A N 1
ATOM 834 C CA . GLN A 1 107 ? -9.296 3.015 7.995 1.00 88.06 107 GLN A CA 1
ATOM 835 C C . GLN A 1 107 ? -9.712 3.354 9.420 1.00 88.06 107 GLN A C 1
ATOM 837 O O . GLN A 1 107 ? -10.491 4.280 9.638 1.00 88.06 107 GLN A O 1
ATOM 842 N N . CYS A 1 108 ? -9.138 2.661 10.394 1.00 86.69 108 CYS A N 1
ATOM 843 C CA . CYS A 1 108 ? -9.240 3.009 11.801 1.00 86.69 108 CYS A CA 1
ATOM 844 C C . CYS A 1 108 ? -8.054 3.895 12.194 1.00 86.69 108 CYS A C 1
ATOM 846 O O . CYS A 1 108 ? -6.908 3.450 12.203 1.00 86.69 108 CYS A O 1
ATOM 848 N N . VAL A 1 109 ? -8.332 5.158 12.519 1.00 86.12 109 VAL A N 1
ATOM 849 C CA . VAL A 1 109 ? -7.313 6.131 12.934 1.00 86.12 109 VAL A CA 1
ATOM 850 C C . VAL A 1 109 ? -7.355 6.299 14.447 1.00 86.12 109 VAL A C 1
ATOM 852 O O . VAL A 1 109 ? -8.424 6.510 15.021 1.00 86.12 109 VAL A O 1
ATOM 855 N N . PHE A 1 110 ? -6.193 6.226 15.0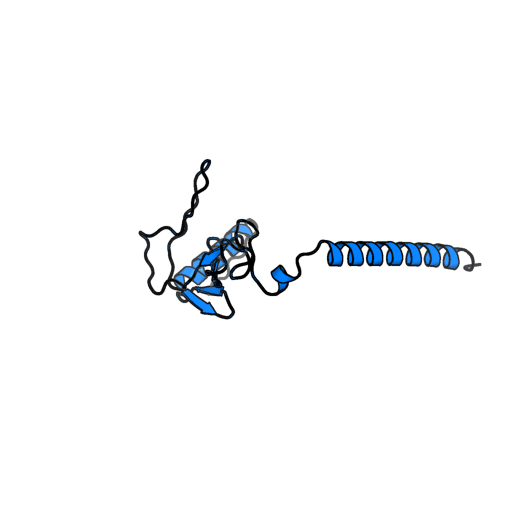93 1.00 83.06 110 PHE A N 1
ATOM 856 C CA . PHE A 1 110 ? -6.056 6.420 16.536 1.00 83.06 110 PHE A CA 1
ATOM 857 C C . PHE A 1 110 ? -6.466 7.837 16.950 1.00 83.06 110 PHE A C 1
ATOM 859 O O . PHE A 1 110 ? -6.011 8.822 16.367 1.00 83.06 110 PHE A O 1
ATOM 866 N N . VAL A 1 111 ? -7.314 7.947 17.975 1.00 77.25 111 VAL A N 1
ATOM 867 C CA . VAL A 1 111 ? -7.803 9.249 18.475 1.00 77.25 111 VAL A CA 1
ATOM 868 C C . VAL A 1 111 ? -6.941 9.776 19.621 1.00 77.25 111 VAL A C 1
ATOM 870 O O . VAL A 1 111 ? -6.916 10.976 19.895 1.00 77.25 111 VAL A O 1
ATOM 873 N N . GLU A 1 112 ? -6.232 8.892 20.319 1.00 69.94 112 GLU A N 1
ATOM 874 C CA . GLU A 1 112 ? -5.546 9.243 21.555 1.00 69.94 112 GLU A CA 1
ATOM 875 C C . GLU A 1 112 ? -4.116 9.749 21.300 1.00 69.94 112 GLU A C 1
ATOM 877 O O . GLU A 1 112 ? -3.282 9.086 20.683 1.00 69.94 112 GLU A O 1
ATOM 882 N N . ALA A 1 113 ? -3.817 10.959 21.784 1.00 58.16 113 ALA A N 1
ATOM 883 C CA . ALA A 1 113 ? -2.558 11.653 21.502 1.00 58.16 113 ALA A CA 1
ATOM 884 C C . ALA A 1 113 ? -1.311 10.975 22.105 1.00 58.16 113 ALA A C 1
ATOM 886 O O . ALA A 1 113 ? -0.199 11.218 21.633 1.00 58.16 113 ALA A O 1
ATOM 887 N N . SER A 1 114 ? -1.471 10.149 23.144 1.00 60.41 114 SER A N 1
ATOM 888 C CA . SER A 1 114 ? -0.400 9.311 23.705 1.00 60.41 114 SER A CA 1
ATOM 889 C C . SER A 1 114 ? 0.047 8.241 22.708 1.00 60.41 114 SER A C 1
ATOM 891 O O . SER A 1 114 ? 1.239 8.113 22.454 1.00 60.41 114 SER A O 1
ATOM 893 N N . VAL A 1 115 ? -0.905 7.578 22.049 1.00 60.78 115 VAL A N 1
ATOM 894 C CA . VAL A 1 115 ? -0.656 6.553 21.022 1.00 60.78 115 VAL A CA 1
ATOM 895 C C . VAL A 1 115 ? -0.034 7.169 19.774 1.00 60.78 115 VAL A C 1
ATOM 897 O O . VAL A 1 115 ? 0.919 6.630 19.222 1.00 60.78 115 VAL A O 1
ATOM 900 N N . ILE A 1 116 ? -0.510 8.352 19.365 1.00 59.91 116 ILE A N 1
ATOM 901 C CA . ILE A 1 116 ? 0.105 9.108 18.263 1.00 59.91 116 ILE A CA 1
ATOM 902 C C . ILE A 1 116 ? 1.567 9.412 18.597 1.00 59.91 116 ILE A C 1
ATOM 904 O O . ILE A 1 116 ? 2.435 9.248 17.743 1.00 59.91 116 ILE A O 1
ATOM 908 N N . LYS A 1 117 ? 1.871 9.819 19.838 1.00 57.22 117 LYS A N 1
ATOM 909 C CA . LYS A 1 117 ? 3.260 10.021 20.253 1.00 57.22 117 LYS A CA 1
ATOM 910 C C . LYS A 1 117 ? 4.048 8.728 20.156 1.00 57.22 117 LYS A C 1
ATOM 912 O O . LYS A 1 117 ? 5.070 8.780 19.502 1.00 57.22 117 LYS A O 1
ATOM 917 N N . ASP A 1 118 ? 3.591 7.604 20.693 1.00 56.06 118 ASP A N 1
ATOM 918 C CA . ASP A 1 118 ? 4.352 6.346 20.651 1.00 56.06 118 ASP A CA 1
ATOM 919 C C . ASP A 1 118 ? 4.561 5.822 19.220 1.00 56.06 118 ASP A C 1
ATOM 921 O O . ASP A 1 118 ? 5.661 5.389 18.872 1.00 56.06 118 ASP A O 1
ATOM 925 N N . PHE A 1 119 ? 3.566 5.974 18.344 1.00 57.84 119 PHE A N 1
ATOM 926 C CA . PHE A 1 119 ? 3.672 5.618 16.930 1.00 57.84 119 PHE A CA 1
ATOM 927 C C . PHE A 1 119 ? 4.673 6.517 16.178 1.00 57.84 119 PHE A C 1
ATOM 929 O O . PHE A 1 119 ? 5.561 6.025 15.479 1.00 57.84 119 PHE A O 1
ATOM 936 N N . TYR A 1 120 ? 4.605 7.842 16.371 1.00 52.72 120 TYR A N 1
ATOM 937 C CA . TYR A 1 120 ? 5.544 8.791 15.755 1.00 52.72 120 TYR A CA 1
ATOM 938 C C . TYR A 1 120 ? 6.944 8.765 16.398 1.00 52.72 120 TYR A C 1
ATOM 940 O O . TYR A 1 120 ? 7.944 8.976 15.708 1.00 52.72 120 TYR A O 1
ATOM 948 N N . PHE A 1 121 ? 7.056 8.508 17.704 1.00 47.91 121 PHE A N 1
ATOM 949 C CA . PHE A 1 121 ? 8.337 8.391 18.407 1.00 47.91 121 PHE A CA 1
ATOM 950 C C . PHE A 1 121 ? 9.025 7.068 18.078 1.00 47.91 121 PHE A C 1
ATOM 952 O O . PHE A 1 121 ? 10.243 7.067 17.940 1.00 47.91 121 PHE A O 1
ATOM 959 N N . GLY A 1 122 ? 8.276 5.979 17.873 1.00 44.09 122 GLY A N 1
ATOM 960 C CA . GLY A 1 122 ? 8.799 4.723 17.329 1.00 44.09 122 GLY A CA 1
ATOM 961 C C . GLY A 1 122 ? 9.391 4.902 15.928 1.00 44.09 122 GLY A C 1
ATOM 962 O O . GLY A 1 122 ? 10.474 4.389 15.644 1.00 44.09 122 GLY A O 1
ATOM 963 N N . TYR A 1 123 ? 8.751 5.727 15.091 1.00 46.12 123 TYR A N 1
ATOM 964 C CA . TYR A 1 123 ? 9.287 6.131 13.787 1.00 46.12 123 TYR A CA 1
ATOM 965 C C . TYR A 1 123 ? 10.585 6.949 13.925 1.00 46.12 123 TYR A C 1
ATOM 967 O O . TYR A 1 123 ? 11.590 6.657 13.278 1.00 46.12 123 TYR A O 1
ATOM 975 N N . ARG A 1 124 ? 10.614 7.927 14.843 1.00 40.34 124 ARG A N 1
ATOM 976 C CA . ARG A 1 124 ? 11.795 8.773 15.100 1.00 40.34 124 ARG A CA 1
ATOM 977 C C . ARG A 1 124 ? 12.944 8.019 15.792 1.00 40.34 124 ARG A C 1
ATOM 979 O O . ARG A 1 124 ? 14.107 8.356 15.587 1.00 40.34 124 ARG A O 1
ATOM 986 N N . ALA A 1 125 ? 12.664 6.985 16.582 1.00 38.50 125 ALA A N 1
ATOM 987 C CA . ALA A 1 125 ? 13.688 6.191 17.261 1.00 38.50 125 ALA A CA 1
ATOM 988 C C . ALA A 1 125 ? 14.488 5.294 16.300 1.00 38.50 125 ALA A C 1
ATOM 990 O O . ALA A 1 125 ? 15.619 4.930 16.618 1.00 38.50 125 ALA A O 1
ATOM 991 N N . ARG A 1 126 ? 13.945 4.974 15.116 1.00 44.25 126 ARG A N 1
ATOM 992 C CA . ARG A 1 126 ? 14.644 4.161 14.109 1.00 44.25 126 ARG A CA 1
ATOM 993 C C . ARG A 1 126 ? 15.535 4.984 13.165 1.00 44.25 126 ARG A C 1
ATOM 995 O O . ARG A 1 126 ? 16.461 4.428 12.585 1.00 44.25 126 ARG A O 1
ATOM 1002 N N . GLU A 1 127 ? 15.325 6.299 13.067 1.00 42.66 127 GLU A N 1
ATOM 1003 C CA . GLU A 1 127 ? 16.176 7.207 12.271 1.00 42.66 127 GLU A CA 1
ATOM 1004 C C . GLU A 1 127 ? 17.339 7.836 13.060 1.00 42.66 127 GLU A C 1
ATOM 1006 O O . GLU A 1 127 ? 18.286 8.351 12.465 1.00 42.66 127 GLU A O 1
ATOM 1011 N N . HIS A 1 128 ? 17.341 7.768 14.393 1.00 40.03 128 HIS A N 1
ATOM 1012 C CA . HIS A 1 128 ? 18.370 8.417 15.210 1.00 40.03 128 HIS A CA 1
ATOM 1013 C C . HIS A 1 128 ? 19.372 7.439 15.847 1.00 40.03 128 HIS A C 1
ATOM 1015 O O . HIS A 1 128 ? 19.552 7.405 17.060 1.00 40.03 128 HIS A O 1
ATOM 1021 N N . THR A 1 129 ? 20.156 6.758 15.005 1.00 41.66 129 THR A N 1
ATOM 1022 C CA . THR A 1 129 ? 21.608 6.622 15.258 1.00 41.66 129 THR A CA 1
ATOM 1023 C C . THR A 1 129 ? 22.387 7.894 14.880 1.00 41.66 129 THR A C 1
ATOM 1025 O O . THR A 1 129 ? 23.596 7.960 15.083 1.00 41.66 129 THR A O 1
ATOM 1028 N N . GLY A 1 130 ? 21.718 8.952 14.410 1.00 41.75 130 GLY A N 1
ATOM 1029 C CA . GLY A 1 130 ? 22.310 10.273 14.189 1.00 41.75 130 GLY A CA 1
ATOM 1030 C C . GLY A 1 130 ? 21.600 11.373 14.972 1.00 41.75 130 GLY A C 1
ATOM 1031 O O . GLY A 1 130 ? 20.666 11.967 14.462 1.00 41.75 130 GLY A O 1
ATOM 1032 N N . TRP A 1 131 ? 22.025 11.623 16.211 1.00 42.88 131 TRP A N 1
ATOM 1033 C CA . TRP A 1 131 ? 21.902 12.878 16.972 1.00 42.88 131 TRP A CA 1
ATOM 1034 C C . TRP A 1 131 ? 21.062 14.010 16.339 1.00 42.88 131 TRP A C 1
ATOM 1036 O O . TRP A 1 131 ? 21.589 14.770 15.539 1.00 42.88 131 TRP A O 1
ATOM 1046 N N . PHE A 1 132 ? 19.821 14.232 16.786 1.00 36.00 132 PHE A N 1
ATOM 1047 C CA . PHE A 1 132 ? 19.267 15.594 16.848 1.00 36.00 132 PHE A CA 1
ATOM 1048 C C . PHE A 1 132 ? 18.190 15.687 17.935 1.00 36.00 132 PHE A C 1
ATOM 1050 O O . PHE A 1 132 ? 17.134 15.062 17.878 1.00 36.00 132 PHE A O 1
ATOM 1057 N N . ARG A 1 133 ? 18.500 16.460 18.977 1.00 37.59 133 ARG A N 1
ATOM 1058 C CA . ARG A 1 133 ? 17.664 16.703 20.155 1.00 37.59 133 ARG A CA 1
ATOM 1059 C C . ARG A 1 133 ? 16.915 18.016 19.910 1.00 37.59 133 ARG A C 1
ATOM 1061 O O . ARG A 1 133 ? 17.536 19.071 19.950 1.00 37.59 133 ARG A O 1
ATOM 1068 N N . ILE A 1 134 ? 15.612 17.965 19.632 1.00 39.84 134 ILE A N 1
ATOM 1069 C CA . ILE A 1 134 ? 14.761 19.166 19.638 1.00 39.84 134 ILE A CA 1
ATOM 1070 C C . ILE A 1 134 ? 14.240 19.338 21.066 1.00 39.84 134 ILE A C 1
ATOM 1072 O O . ILE A 1 134 ? 13.477 18.508 21.559 1.00 39.84 134 ILE A O 1
ATOM 1076 N N . ILE A 1 135 ? 14.724 20.382 21.735 1.00 42.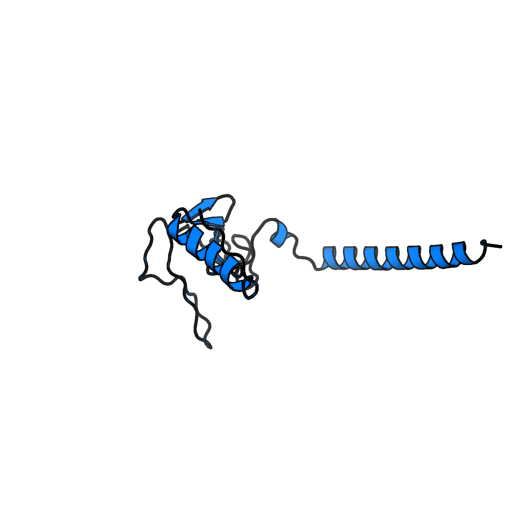03 135 ILE A N 1
ATOM 1077 C CA . ILE A 1 135 ? 14.210 20.888 23.011 1.00 42.03 135 ILE A CA 1
ATOM 1078 C C . ILE A 1 135 ? 13.075 21.862 22.660 1.00 42.03 135 ILE A C 1
ATOM 1080 O O . ILE A 1 135 ? 13.267 22.709 21.787 1.00 42.03 135 ILE A O 1
ATOM 1084 N N . ILE A 1 136 ? 11.907 21.671 23.283 1.00 48.66 136 ILE A N 1
ATOM 1085 C CA . ILE A 1 136 ? 10.767 22.606 23.256 1.00 48.66 136 ILE A CA 1
ATOM 1086 C C . ILE A 1 136 ? 11.135 23.854 24.057 1.00 48.66 136 ILE A C 1
ATOM 1088 O O . ILE A 1 136 ? 11.706 23.669 25.157 1.00 48.66 136 ILE A O 1
#

Organism: NCBI:txid94617